Protein AF-A0A9W6V529-F1 (afdb_monomer)

Mean predicted aligned error: 4.85 Å

Sequence (120 aa):
MTFTTPAKAADQAAEAIRALNHATLNPSSGEEEWRFPSHAYDVIGGLDRMAGGLDQALEQTWAFLAKLAADGHVGSDRGDADRDLADAKEALDLARAASEQLLVALSAAHRATSPLSYKG

Structure (mmCIF, N/CA/C/O backbone):
data_AF-A0A9W6V529-F1
#
_entry.id   AF-A0A9W6V529-F1
#
loop_
_atom_site.group_PDB
_atom_site.id
_atom_site.type_symbol
_atom_site.label_atom_id
_atom_site.label_alt_id
_atom_site.label_comp_id
_atom_site.label_asym_id
_atom_site.label_entity_id
_atom_site.label_seq_id
_atom_site.pdbx_PDB_ins_code
_atom_site.Cartn_x
_atom_site.Cartn_y
_atom_site.Cartn_z
_atom_site.occupancy
_atom_site.B_iso_or_equiv
_atom_site.auth_seq_id
_atom_site.auth_comp_id
_atom_site.auth_asym_id
_atom_site.auth_atom_id
_atom_site.pdbx_PDB_model_num
ATOM 1 N N . MET A 1 1 ? 15.824 -9.815 20.497 1.00 45.09 1 MET A N 1
ATOM 2 C CA . MET A 1 1 ? 14.902 -9.500 19.386 1.00 45.09 1 MET A CA 1
ATOM 3 C C . MET A 1 1 ? 14.166 -8.227 19.746 1.00 45.09 1 MET A C 1
ATOM 5 O O . MET A 1 1 ? 13.476 -8.206 20.755 1.00 45.09 1 MET A O 1
ATOM 9 N N . THR A 1 2 ? 14.377 -7.149 19.003 1.00 61.28 2 THR A N 1
ATOM 10 C CA . THR A 1 2 ? 13.570 -5.932 19.130 1.00 61.28 2 THR A CA 1
ATOM 11 C C . THR A 1 2 ? 12.204 -6.203 18.510 1.00 61.28 2 THR A C 1
ATOM 13 O O . THR A 1 2 ? 12.124 -6.540 17.333 1.00 61.28 2 THR A O 1
ATOM 16 N N . PHE A 1 3 ? 11.136 -6.095 19.300 1.00 67.06 3 PHE A N 1
ATOM 17 C CA . PHE A 1 3 ? 9.775 -6.167 18.776 1.00 67.06 3 PHE A CA 1
ATOM 18 C C . PHE A 1 3 ? 9.521 -4.947 17.882 1.00 67.06 3 PHE A C 1
ATOM 20 O O . PHE A 1 3 ? 9.684 -3.805 18.319 1.00 67.06 3 PHE A O 1
ATOM 27 N N . THR A 1 4 ? 9.153 -5.183 16.625 1.00 84.50 4 THR A N 1
ATOM 28 C CA . THR A 1 4 ? 8.686 -4.134 15.715 1.00 84.50 4 THR A CA 1
ATOM 29 C C . THR A 1 4 ? 7.173 -4.026 15.863 1.00 84.50 4 THR A C 1
ATOM 31 O O . THR A 1 4 ? 6.460 -5.001 15.642 1.00 84.50 4 THR A O 1
ATOM 34 N N . THR A 1 5 ? 6.680 -2.859 16.275 1.00 94.38 5 THR A N 1
ATOM 35 C CA . THR A 1 5 ? 5.239 -2.569 16.287 1.00 94.38 5 THR A CA 1
ATOM 36 C C . THR A 1 5 ? 4.740 -2.335 14.854 1.00 94.38 5 THR A C 1
ATOM 38 O O . THR A 1 5 ? 5.543 -1.940 14.006 1.00 94.38 5 THR A O 1
ATOM 41 N N . PRO A 1 6 ? 3.436 -2.506 14.561 1.00 94.44 6 PRO A N 1
ATOM 42 C CA . PRO A 1 6 ? 2.890 -2.206 13.233 1.00 94.44 6 PRO A CA 1
ATOM 43 C C . PRO A 1 6 ? 3.210 -0.784 12.749 1.00 94.44 6 PRO A C 1
ATOM 45 O O . PRO A 1 6 ? 3.633 -0.606 11.613 1.00 94.44 6 PRO A O 1
ATOM 48 N N . ALA A 1 7 ? 3.119 0.213 13.638 1.00 95.06 7 ALA A N 1
ATOM 49 C CA . ALA A 1 7 ? 3.485 1.596 13.324 1.00 95.06 7 ALA A CA 1
ATOM 50 C C . ALA A 1 7 ? 4.964 1.730 12.921 1.00 95.06 7 ALA A C 1
ATOM 52 O O . ALA A 1 7 ? 5.273 2.299 11.881 1.00 95.06 7 ALA A O 1
ATOM 53 N N . LYS A 1 8 ? 5.882 1.113 13.679 1.00 95.94 8 LYS A N 1
ATOM 54 C CA . LYS A 1 8 ? 7.312 1.135 13.346 1.00 95.94 8 LYS A CA 1
ATOM 55 C C . LYS A 1 8 ? 7.610 0.427 12.020 1.00 95.94 8 LYS A C 1
ATOM 57 O O . LYS A 1 8 ? 8.507 0.852 11.301 1.00 95.94 8 LYS A O 1
ATOM 62 N N . ALA A 1 9 ? 6.886 -0.646 11.697 1.00 95.50 9 ALA A N 1
ATOM 63 C CA . ALA A 1 9 ? 7.014 -1.315 10.404 1.00 95.50 9 ALA A CA 1
ATOM 64 C C . ALA A 1 9 ? 6.543 -0.413 9.249 1.00 95.50 9 ALA A C 1
ATOM 66 O O . ALA A 1 9 ? 7.209 -0.358 8.217 1.00 95.50 9 ALA A O 1
ATOM 67 N N . ALA A 1 10 ? 5.443 0.326 9.433 1.00 95.56 10 ALA A N 1
ATOM 68 C CA . ALA A 1 10 ? 4.961 1.297 8.452 1.00 95.56 10 ALA A CA 1
ATOM 69 C C . ALA A 1 10 ? 5.971 2.438 8.229 1.00 95.56 10 ALA A C 1
ATOM 71 O O . ALA A 1 10 ? 6.279 2.761 7.083 1.00 95.56 10 ALA A O 1
ATOM 72 N N . ASP A 1 11 ? 6.566 2.971 9.301 1.00 96.25 11 ASP A N 1
ATOM 73 C CA . ASP A 1 11 ? 7.626 3.986 9.206 1.00 96.25 11 ASP A CA 1
ATOM 74 C C . ASP A 1 11 ? 8.846 3.457 8.438 1.00 96.25 11 ASP A C 1
ATOM 76 O O . ASP A 1 11 ? 9.393 4.128 7.563 1.00 96.25 11 ASP A O 1
ATOM 80 N N . GLN A 1 12 ? 9.260 2.218 8.717 1.00 96.12 12 GLN A N 1
ATOM 81 C CA . GLN A 1 12 ? 10.363 1.572 8.002 1.00 96.12 12 GLN A CA 1
ATOM 82 C C . GLN A 1 12 ? 10.056 1.372 6.513 1.00 96.12 12 GLN A C 1
ATOM 84 O O . GLN A 1 12 ? 10.951 1.542 5.685 1.00 96.12 12 GLN A O 1
ATOM 89 N N . ALA A 1 13 ? 8.811 1.044 6.160 1.00 95.06 13 ALA A N 1
ATOM 90 C CA . ALA A 1 13 ? 8.387 0.955 4.766 1.00 95.06 13 ALA A CA 1
ATOM 91 C C . ALA A 1 13 ? 8.449 2.326 4.070 1.00 95.06 13 ALA A C 1
ATOM 93 O O . ALA A 1 13 ? 8.957 2.422 2.953 1.00 95.06 13 ALA A O 1
ATOM 94 N N . ALA A 1 14 ? 8.011 3.398 4.738 1.00 96.50 14 ALA A N 1
ATOM 95 C CA . ALA A 1 14 ? 8.103 4.757 4.206 1.00 96.50 14 ALA A CA 1
ATOM 96 C C . ALA A 1 14 ? 9.563 5.189 3.970 1.00 96.50 14 ALA A C 1
ATOM 98 O O . ALA A 1 14 ? 9.888 5.725 2.907 1.00 96.50 14 ALA A O 1
ATOM 99 N N . GLU A 1 15 ? 10.464 4.894 4.910 1.00 97.56 15 GLU A N 1
ATOM 100 C CA . GLU A 1 15 ? 11.897 5.168 4.749 1.00 97.56 15 GLU A CA 1
ATOM 101 C C . GLU A 1 15 ? 12.539 4.323 3.640 1.00 97.56 15 GLU A C 1
ATOM 103 O O . GLU A 1 15 ? 13.383 4.822 2.896 1.00 97.56 15 GLU A O 1
ATOM 108 N N . ALA A 1 16 ? 12.105 3.074 3.451 1.00 95.62 16 ALA A N 1
ATOM 109 C CA . ALA A 1 16 ? 12.565 2.249 2.336 1.00 95.62 16 ALA A CA 1
ATOM 110 C C . ALA A 1 16 ? 12.161 2.846 0.975 1.00 95.62 16 ALA A C 1
ATOM 112 O O . ALA A 1 16 ? 12.985 2.902 0.061 1.00 95.62 16 ALA A O 1
ATOM 113 N N . ILE A 1 17 ? 10.933 3.365 0.846 1.00 96.00 17 ILE A N 1
ATOM 114 C CA . ILE A 1 17 ? 10.491 4.086 -0.359 1.00 96.00 17 ILE A CA 1
ATOM 115 C C . ILE A 1 17 ? 11.309 5.364 -0.565 1.00 96.00 17 ILE A C 1
ATOM 117 O O . ILE A 1 17 ? 11.728 5.654 -1.685 1.00 96.00 17 ILE A O 1
ATOM 121 N N . ARG A 1 18 ? 11.598 6.118 0.501 1.00 95.12 18 ARG A N 1
ATOM 122 C CA . ARG A 1 18 ? 12.460 7.306 0.422 1.00 95.12 18 ARG A CA 1
ATOM 123 C C . ARG A 1 18 ? 13.865 6.955 -0.073 1.00 95.12 18 ARG A C 1
ATOM 125 O O . ARG A 1 18 ? 14.392 7.650 -0.942 1.00 95.12 18 ARG A O 1
ATOM 132 N N . ALA A 1 19 ? 14.457 5.888 0.457 1.00 92.69 19 ALA A N 1
ATOM 133 C CA . ALA A 1 19 ? 15.768 5.404 0.039 1.00 92.69 19 ALA A CA 1
ATOM 134 C C . ALA A 1 19 ? 15.763 4.965 -1.4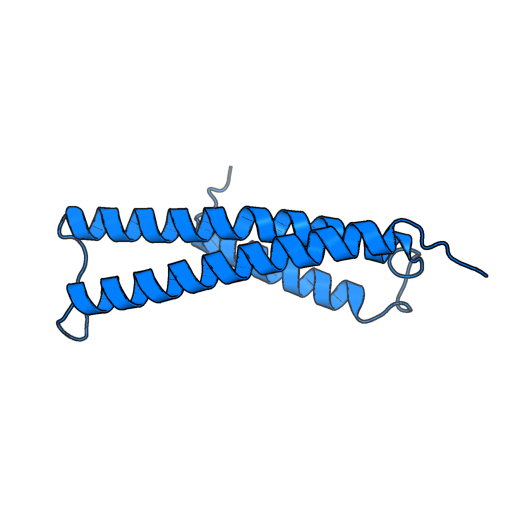34 1.00 92.69 19 ALA A C 1
ATOM 136 O O . ALA A 1 19 ? 16.655 5.356 -2.186 1.00 92.69 19 ALA A O 1
ATOM 137 N N . LEU A 1 20 ? 14.724 4.244 -1.871 1.00 92.94 20 LEU A N 1
ATOM 138 C CA . LEU A 1 20 ? 14.534 3.862 -3.273 1.00 92.94 20 LEU A CA 1
ATOM 139 C C . LEU A 1 20 ? 14.422 5.090 -4.192 1.00 92.94 20 LEU A C 1
ATOM 141 O O . LEU A 1 20 ? 15.089 5.158 -5.224 1.00 92.94 20 LEU A O 1
ATOM 145 N N . ASN A 1 21 ? 13.631 6.092 -3.807 1.00 92.50 21 ASN A N 1
ATOM 146 C CA . ASN A 1 21 ? 13.498 7.339 -4.565 1.00 92.50 21 ASN A CA 1
ATOM 147 C C . ASN A 1 21 ? 14.841 8.073 -4.692 1.00 92.50 21 ASN A C 1
ATOM 149 O O . ASN A 1 21 ? 15.152 8.616 -5.746 1.00 92.50 21 ASN A O 1
ATOM 153 N N . HIS A 1 22 ? 15.659 8.074 -3.637 1.00 90.38 22 HIS A N 1
ATOM 154 C CA . HIS A 1 22 ? 16.993 8.667 -3.687 1.00 90.38 22 HIS A CA 1
ATOM 155 C C . HIS A 1 22 ? 17.942 7.881 -4.607 1.00 90.38 22 HIS A C 1
ATOM 157 O O . HIS A 1 22 ? 18.649 8.484 -5.411 1.00 90.38 22 HIS A O 1
ATOM 163 N N . ALA A 1 23 ? 17.935 6.546 -4.524 1.00 88.88 23 ALA A N 1
ATOM 164 C CA . ALA A 1 23 ? 18.775 5.680 -5.355 1.00 88.88 23 ALA A CA 1
ATOM 165 C C . ALA A 1 23 ? 18.446 5.799 -6.854 1.00 88.88 23 ALA A C 1
ATOM 167 O O . ALA A 1 23 ? 19.340 5.770 -7.693 1.00 88.88 23 ALA A O 1
ATOM 168 N N . THR A 1 24 ? 17.171 6.001 -7.194 1.00 89.00 24 THR A N 1
ATOM 169 C CA . THR A 1 24 ? 16.714 6.129 -8.588 1.00 89.00 24 THR A CA 1
ATOM 170 C C . THR A 1 24 ? 16.873 7.540 -9.175 1.00 89.00 24 THR A C 1
ATOM 172 O O . THR A 1 24 ? 16.742 7.708 -10.390 1.00 89.00 24 THR A O 1
ATOM 175 N N . LEU A 1 25 ? 17.186 8.554 -8.353 1.00 86.19 25 LEU A N 1
ATOM 176 C CA . LEU A 1 25 ? 17.289 9.960 -8.770 1.00 86.19 25 LEU A CA 1
ATOM 177 C C . LEU A 1 25 ? 18.582 10.288 -9.534 1.00 86.19 25 LEU A C 1
ATOM 179 O O . LEU A 1 25 ? 18.566 11.161 -10.401 1.00 86.19 25 LEU A O 1
ATOM 183 N N . ASN A 1 26 ? 19.704 9.635 -9.216 1.00 71.31 26 ASN A N 1
ATOM 184 C CA . ASN A 1 26 ? 21.004 9.973 -9.799 1.00 71.31 26 ASN A CA 1
ATOM 185 C C . ASN A 1 26 ? 21.708 8.741 -10.395 1.00 71.31 26 ASN A C 1
ATOM 187 O O . ASN A 1 26 ? 22.472 8.076 -9.697 1.00 71.31 26 ASN A O 1
ATOM 191 N N . PRO A 1 27 ? 21.529 8.473 -11.702 1.00 63.56 27 PRO A N 1
ATOM 192 C CA . PRO A 1 27 ? 22.203 7.375 -12.403 1.00 63.56 27 PRO A CA 1
ATOM 193 C C . PRO A 1 27 ? 23.741 7.480 -12.433 1.00 63.56 27 PRO A C 1
ATOM 195 O O . PRO A 1 27 ? 24.406 6.550 -12.881 1.00 63.56 27 PRO A O 1
ATOM 198 N N . SER A 1 28 ? 24.310 8.621 -12.019 1.00 57.53 28 SER A N 1
ATOM 199 C CA . SER A 1 28 ? 25.697 9.009 -12.309 1.00 57.53 28 SER A CA 1
ATOM 200 C C . SER A 1 28 ? 26.604 9.124 -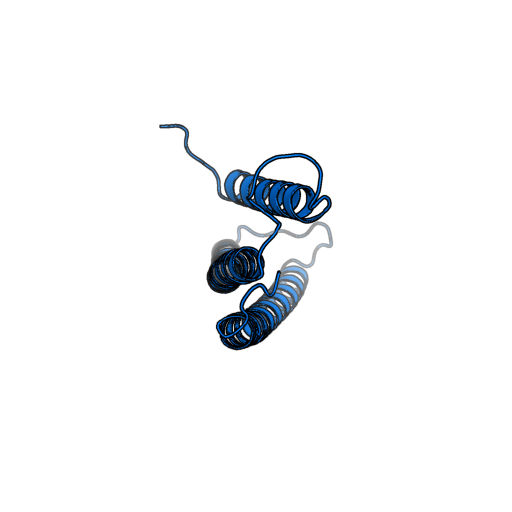11.075 1.00 57.53 28 SER A C 1
ATOM 202 O O . SER A 1 28 ? 27.788 9.411 -11.239 1.00 57.53 28 SER A O 1
ATOM 204 N N . SER A 1 29 ? 26.095 8.950 -9.845 1.00 55.34 29 SER A N 1
ATOM 205 C CA . SER A 1 29 ? 26.862 9.229 -8.611 1.00 55.34 29 SER A CA 1
ATOM 206 C C . SER A 1 29 ? 27.669 8.066 -8.024 1.00 55.34 29 SER A C 1
ATOM 208 O O . SER A 1 29 ? 28.322 8.264 -7.003 1.00 55.34 29 SER A O 1
ATOM 210 N N . GLY A 1 30 ? 27.704 6.900 -8.665 1.00 49.44 30 GLY A N 1
ATOM 211 C CA . GLY A 1 30 ? 28.627 5.832 -8.281 1.00 49.44 30 GLY A CA 1
ATOM 212 C C . GLY A 1 30 ? 28.032 4.442 -8.430 1.00 49.44 30 GLY A C 1
ATOM 213 O O . GLY A 1 30 ? 26.913 4.200 -8.000 1.00 49.44 30 GLY A O 1
ATOM 214 N 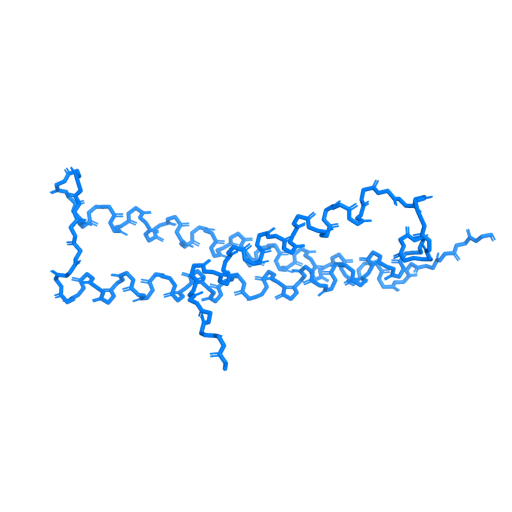N . GLU A 1 31 ? 28.854 3.570 -9.010 1.00 52.06 31 GLU A N 1
ATOM 215 C CA . GLU A 1 31 ? 28.680 2.124 -9.150 1.00 52.06 31 GLU A CA 1
ATOM 216 C C . GLU A 1 31 ? 27.498 1.687 -10.023 1.00 52.06 31 GLU A C 1
ATOM 218 O O . GLU A 1 31 ? 26.577 2.427 -10.344 1.00 52.06 31 GLU A O 1
ATOM 223 N N . GLU A 1 32 ? 27.617 0.487 -10.564 1.00 58.53 32 GLU A N 1
ATOM 224 C CA . GLU A 1 32 ? 26.920 0.013 -11.756 1.00 58.53 32 GLU A CA 1
ATOM 225 C C . GLU A 1 32 ? 25.392 -0.117 -11.595 1.00 58.53 32 GLU A C 1
ATOM 227 O O . GLU A 1 32 ? 24.726 -0.482 -12.553 1.00 58.53 32 GLU A O 1
ATOM 232 N N . GLU A 1 33 ? 24.816 0.232 -10.442 1.00 67.19 33 GLU A N 1
ATOM 233 C CA . GLU A 1 33 ? 23.503 -0.208 -9.946 1.00 67.19 33 GLU A CA 1
ATOM 234 C C . GLU A 1 33 ? 22.273 0.465 -10.585 1.00 67.19 33 GLU A C 1
ATOM 236 O O . GLU A 1 33 ? 21.169 -0.064 -10.490 1.00 67.19 33 GLU A O 1
ATOM 241 N N . TRP A 1 34 ? 22.412 1.590 -11.300 1.00 85.00 34 TRP A N 1
ATOM 242 C CA . TRP A 1 34 ? 21.274 2.277 -11.949 1.00 85.00 34 TRP A CA 1
ATOM 243 C C . TRP A 1 34 ? 21.549 2.697 -13.403 1.00 85.00 34 TRP A C 1
ATOM 245 O O . TRP A 1 34 ? 21.168 3.773 -13.858 1.00 85.00 34 TRP A O 1
ATOM 255 N N . ARG A 1 35 ? 22.242 1.830 -14.156 1.00 84.62 35 ARG A N 1
ATOM 256 C CA . ARG A 1 35 ? 22.664 2.089 -15.546 1.00 84.62 35 ARG A CA 1
ATOM 257 C C . ARG A 1 35 ? 21.912 1.308 -16.630 1.00 84.62 35 ARG A C 1
ATOM 259 O O . ARG A 1 35 ? 21.808 1.783 -17.762 1.00 84.62 35 ARG A O 1
ATOM 266 N N . PHE A 1 36 ? 21.439 0.101 -16.324 1.00 88.88 36 PHE A N 1
ATOM 267 C CA . PHE A 1 36 ? 20.911 -0.838 -17.317 1.00 88.88 36 PHE A CA 1
ATOM 268 C C . PHE A 1 36 ? 19.388 -1.007 -17.195 1.00 88.88 36 PHE A C 1
ATOM 270 O O . PHE A 1 36 ? 18.855 -0.906 -16.089 1.00 88.88 36 PHE A O 1
ATOM 277 N N . PRO A 1 37 ? 18.670 -1.327 -18.295 1.00 91.31 37 PRO A N 1
ATOM 278 C CA . PRO A 1 37 ? 17.232 -1.611 -18.244 1.00 91.31 37 PRO A CA 1
ATOM 279 C C . PRO A 1 37 ? 16.847 -2.724 -17.257 1.00 91.31 37 PRO A C 1
ATOM 281 O O . PRO A 1 37 ? 15.761 -2.677 -16.683 1.00 91.31 37 PRO A O 1
ATOM 284 N N . SER A 1 38 ? 17.745 -3.686 -17.009 1.00 91.56 38 SER A N 1
ATOM 285 C CA . SER A 1 38 ? 17.555 -4.741 -16.007 1.00 91.56 38 SER A CA 1
ATOM 286 C C . SER A 1 38 ? 17.368 -4.197 -14.588 1.00 91.56 38 SER A C 1
ATOM 288 O O . SER A 1 38 ? 16.588 -4.759 -13.833 1.00 91.56 38 SER A O 1
ATOM 290 N N . HIS A 1 39 ? 17.983 -3.068 -14.226 1.00 92.19 39 HIS A N 1
ATOM 291 C CA . HIS A 1 39 ? 17.789 -2.490 -12.890 1.00 92.19 39 HIS A CA 1
ATOM 292 C C . HIS A 1 39 ? 16.387 -1.904 -12.730 1.00 92.19 39 HIS A C 1
ATOM 294 O O . HIS A 1 39 ? 15.763 -2.049 -11.682 1.00 92.19 39 HIS A O 1
ATOM 300 N N . ALA A 1 40 ? 15.853 -1.285 -13.789 1.00 93.75 40 ALA A N 1
ATOM 301 C CA . ALA A 1 40 ? 14.468 -0.829 -13.791 1.00 93.75 40 ALA A CA 1
ATOM 302 C C . ALA A 1 40 ? 13.496 -2.014 -13.678 1.00 93.75 40 ALA A C 1
ATOM 304 O O . ALA A 1 40 ? 12.515 -1.921 -12.945 1.00 93.75 40 ALA A O 1
ATOM 305 N N . TYR A 1 41 ? 13.786 -3.134 -14.351 1.00 95.62 41 TYR A N 1
ATOM 306 C CA . TYR A 1 41 ? 13.042 -4.384 -14.175 1.00 95.62 41 TYR A CA 1
ATOM 307 C C . TYR A 1 41 ? 13.048 -4.834 -12.704 1.00 95.62 41 TYR A C 1
ATOM 309 O O . TYR A 1 41 ? 11.975 -5.011 -12.127 1.00 95.62 41 TYR A O 1
ATOM 317 N N . ASP A 1 42 ? 14.214 -4.892 -12.058 1.00 95.06 42 ASP A N 1
ATOM 318 C CA . ASP A 1 42 ? 14.330 -5.309 -10.654 1.00 95.06 42 ASP A CA 1
ATOM 319 C C . ASP A 1 42 ? 13.582 -4.374 -9.686 1.00 95.06 42 ASP A C 1
ATOM 321 O O . ASP A 1 42 ? 12.876 -4.840 -8.785 1.00 95.06 42 ASP A O 1
ATOM 325 N N . VAL A 1 43 ? 13.669 -3.053 -9.890 1.00 95.56 43 VAL A N 1
ATOM 326 C CA . VAL A 1 43 ? 12.932 -2.064 -9.082 1.00 95.56 43 VAL A CA 1
ATOM 327 C C . VAL A 1 43 ? 11.425 -2.216 -9.252 1.00 95.56 43 VAL A C 1
ATOM 329 O O . VAL A 1 43 ? 10.702 -2.231 -8.253 1.00 95.56 43 VAL A O 1
ATOM 332 N N . ILE A 1 44 ? 10.935 -2.388 -10.482 1.00 97.38 44 ILE A N 1
ATOM 333 C CA . ILE A 1 44 ? 9.506 -2.612 -10.734 1.00 97.38 44 ILE A CA 1
ATOM 334 C C . ILE A 1 44 ? 9.046 -3.914 -10.064 1.00 97.38 44 ILE A C 1
ATOM 336 O O . ILE A 1 44 ? 7.996 -3.919 -9.427 1.00 97.38 44 ILE A O 1
ATOM 340 N N . GLY A 1 45 ? 9.835 -4.992 -10.123 1.00 97.19 45 GLY A N 1
ATOM 341 C CA . GLY A 1 45 ? 9.527 -6.249 -9.428 1.00 97.19 45 GLY A CA 1
ATOM 342 C C . GLY A 1 45 ? 9.552 -6.131 -7.896 1.00 97.19 45 GLY A C 1
ATOM 343 O O . GLY A 1 45 ? 8.860 -6.864 -7.186 1.00 97.19 45 GLY A O 1
ATOM 344 N N . GLY A 1 46 ? 10.335 -5.201 -7.345 1.00 96.62 46 GLY A N 1
ATOM 345 C CA . GLY A 1 46 ? 10.270 -4.816 -5.932 1.00 96.62 46 GLY A CA 1
ATOM 346 C C . GLY A 1 46 ? 8.972 -4.087 -5.582 1.00 96.62 46 GLY A C 1
ATOM 347 O O . GLY A 1 46 ? 8.304 -4.453 -4.614 1.00 96.62 46 GLY A O 1
ATOM 348 N N . LEU A 1 47 ? 8.597 -3.090 -6.385 1.00 97.06 47 LEU A N 1
ATOM 349 C CA . LEU A 1 47 ? 7.359 -2.324 -6.220 1.00 97.06 47 LEU A CA 1
ATOM 350 C C . LEU A 1 47 ? 6.113 -3.205 -6.364 1.00 97.06 47 LEU A C 1
ATOM 352 O O . LEU A 1 47 ? 5.180 -3.048 -5.583 1.00 97.06 47 LEU A O 1
ATOM 356 N N . ASP A 1 48 ? 6.105 -4.152 -7.304 1.00 96.44 48 ASP A N 1
ATOM 357 C CA . ASP A 1 48 ? 5.014 -5.115 -7.513 1.00 96.44 48 ASP A CA 1
ATOM 358 C C . ASP A 1 48 ? 4.734 -5.925 -6.237 1.00 96.44 48 ASP A C 1
ATOM 360 O O . ASP A 1 48 ? 3.613 -5.947 -5.728 1.00 96.44 48 ASP A O 1
ATOM 364 N N . ARG A 1 49 ? 5.789 -6.477 -5.623 1.00 95.31 49 ARG A N 1
ATOM 365 C CA . ARG A 1 49 ? 5.685 -7.191 -4.340 1.00 95.31 49 ARG A CA 1
ATOM 366 C C . ARG A 1 49 ? 5.184 -6.297 -3.206 1.00 95.31 49 ARG A C 1
ATOM 368 O O . ARG A 1 49 ? 4.397 -6.754 -2.380 1.00 95.31 49 ARG A O 1
ATOM 375 N N . MET A 1 50 ? 5.630 -5.041 -3.153 1.00 95.06 50 MET A N 1
ATOM 376 C CA . MET A 1 50 ? 5.158 -4.080 -2.151 1.00 95.06 50 MET A CA 1
ATOM 377 C C . MET A 1 50 ? 3.672 -3.755 -2.331 1.00 95.06 50 MET A C 1
ATOM 379 O O . MET A 1 50 ? 2.938 -3.752 -1.347 1.00 95.06 50 MET A O 1
ATOM 383 N N . ALA A 1 51 ? 3.216 -3.541 -3.568 1.00 95.00 51 ALA A N 1
ATOM 384 C CA . ALA A 1 51 ? 1.809 -3.288 -3.867 1.00 95.00 51 ALA A CA 1
ATOM 385 C C . ALA A 1 51 ? 0.922 -4.472 -3.451 1.00 95.00 51 ALA A C 1
ATOM 387 O O . ALA A 1 51 ? -0.105 -4.262 -2.813 1.00 95.00 51 ALA A O 1
ATOM 388 N N . GLY A 1 52 ? 1.358 -5.710 -3.713 1.00 91.81 52 GLY A N 1
ATOM 389 C CA . GLY A 1 52 ? 0.641 -6.909 -3.266 1.00 91.81 52 GLY A CA 1
ATOM 390 C C . GLY A 1 52 ? 0.548 -7.043 -1.740 1.00 91.81 52 GLY A C 1
ATOM 391 O O . GLY A 1 52 ? -0.475 -7.478 -1.222 1.00 91.81 52 GLY A O 1
ATOM 392 N N . GLY A 1 53 ? 1.584 -6.634 -1.002 1.00 94.88 53 GLY A N 1
ATOM 393 C CA . GLY A 1 53 ? 1.552 -6.620 0.466 1.00 94.88 53 GLY A CA 1
ATOM 394 C C . GLY A 1 53 ? 0.727 -5.476 1.069 1.00 94.88 53 GLY A C 1
ATOM 395 O O . GLY A 1 53 ? 0.251 -5.595 2.200 1.00 94.88 53 GLY A O 1
ATOM 396 N N . LEU A 1 54 ? 0.549 -4.372 0.335 1.00 95.56 54 LEU A N 1
ATOM 397 C CA . LEU A 1 54 ? -0.174 -3.193 0.812 1.00 95.56 54 LEU A CA 1
ATOM 398 C C . LEU A 1 54 ? -1.671 -3.469 1.000 1.00 95.56 54 LEU A C 1
ATOM 400 O O . LEU A 1 54 ? -2.213 -3.074 2.031 1.00 95.56 54 LEU A O 1
ATOM 404 N N . ASP A 1 55 ? -2.317 -4.184 0.070 1.00 93.50 55 ASP A N 1
ATOM 405 C CA . ASP A 1 55 ? -3.735 -4.566 0.201 1.00 93.50 55 ASP A CA 1
ATOM 406 C C . ASP A 1 55 ? -3.994 -5.309 1.522 1.00 93.50 55 ASP A C 1
ATOM 408 O O . ASP A 1 55 ? -4.856 -4.927 2.318 1.00 93.50 55 ASP A O 1
ATOM 412 N N . GLN A 1 56 ? -3.158 -6.310 1.812 1.00 94.62 56 GLN A N 1
ATOM 413 C CA . GLN A 1 56 ? -3.259 -7.101 3.034 1.00 94.62 56 GLN A CA 1
ATOM 414 C C . GLN A 1 56 ? -3.094 -6.241 4.297 1.00 94.62 56 GLN A C 1
ATOM 416 O O . GLN A 1 56 ? -3.822 -6.428 5.274 1.00 94.62 56 GLN A O 1
ATOM 421 N N . ALA A 1 57 ? -2.152 -5.293 4.305 1.00 96.88 57 ALA A N 1
ATOM 422 C CA . ALA A 1 57 ? -1.939 -4.408 5.450 1.00 96.88 57 ALA A CA 1
ATOM 423 C C . ALA A 1 57 ? -3.144 -3.478 5.699 1.00 96.88 57 ALA A C 1
ATOM 425 O O . ALA A 1 57 ? -3.526 -3.245 6.851 1.00 96.88 57 ALA A O 1
ATOM 426 N N . LEU A 1 58 ? -3.772 -2.976 4.632 1.00 97.44 58 LEU A N 1
ATOM 427 C CA . LEU A 1 58 ? -4.983 -2.152 4.710 1.00 97.44 58 LEU A CA 1
ATOM 428 C C . LEU A 1 58 ? -6.175 -2.956 5.248 1.00 97.44 58 LEU A C 1
ATOM 430 O O . LEU A 1 58 ? -6.876 -2.490 6.149 1.00 97.44 58 LEU A O 1
ATOM 434 N N . GLU A 1 59 ? -6.366 -4.188 4.771 1.00 96.12 59 GLU A N 1
ATOM 435 C CA . GLU A 1 59 ? -7.404 -5.093 5.275 1.00 96.12 59 GLU A CA 1
ATOM 436 C C . GLU A 1 59 ? -7.225 -5.407 6.764 1.00 96.12 59 GLU A C 1
ATOM 438 O O . GLU A 1 59 ? -8.175 -5.318 7.546 1.00 96.12 59 GLU A O 1
ATOM 443 N N . GLN A 1 60 ? -5.998 -5.723 7.183 1.00 97.25 60 GLN A N 1
ATOM 444 C CA . GLN A 1 60 ? -5.683 -5.990 8.588 1.00 97.25 60 GLN A CA 1
ATOM 445 C C . GLN A 1 60 ? -5.914 -4.763 9.477 1.00 97.25 60 GLN A C 1
ATOM 447 O O . GLN A 1 60 ? -6.390 -4.903 10.607 1.00 97.25 60 GLN A O 1
ATOM 452 N N . THR A 1 61 ? -5.629 -3.563 8.964 1.00 97.81 61 THR A N 1
ATOM 453 C CA . THR A 1 61 ? -5.897 -2.299 9.666 1.00 97.81 61 THR A CA 1
ATOM 454 C C . THR A 1 61 ? -7.395 -2.114 9.907 1.00 97.81 61 THR A C 1
ATOM 456 O O . THR A 1 61 ? -7.803 -1.835 11.036 1.00 97.81 61 THR A O 1
ATOM 459 N N . TRP A 1 62 ? -8.231 -2.343 8.888 1.00 98.12 62 TRP A N 1
ATOM 460 C CA . TRP A 1 62 ? -9.685 -2.295 9.056 1.00 98.12 62 TRP A CA 1
ATOM 461 C C . TRP A 1 62 ? -10.187 -3.368 10.030 1.00 98.12 62 TRP A C 1
ATOM 463 O O . TRP A 1 62 ? -10.970 -3.064 10.928 1.00 98.12 62 TRP A O 1
ATOM 473 N N . ALA A 1 63 ? -9.716 -4.611 9.902 1.00 98.06 63 ALA A N 1
ATOM 474 C CA . ALA A 1 63 ? -10.135 -5.709 10.773 1.00 98.06 63 ALA A CA 1
ATOM 475 C C . ALA A 1 63 ? -9.866 -5.411 12.259 1.00 98.06 63 ALA A C 1
ATOM 477 O O . ALA A 1 63 ? -10.679 -5.752 13.121 1.00 98.06 63 ALA A O 1
ATOM 478 N N . PHE A 1 64 ? -8.755 -4.737 12.565 1.00 98.06 64 PHE A N 1
ATOM 479 C CA . PHE A 1 64 ? -8.449 -4.281 13.918 1.00 98.06 64 PHE A CA 1
ATOM 480 C C . PHE A 1 64 ? -9.434 -3.213 14.419 1.00 98.06 64 PHE A C 1
ATOM 482 O O . PHE A 1 64 ? -9.958 -3.347 15.526 1.00 98.06 64 PHE A O 1
ATOM 489 N N . LEU A 1 65 ? -9.738 -2.194 13.608 1.00 98.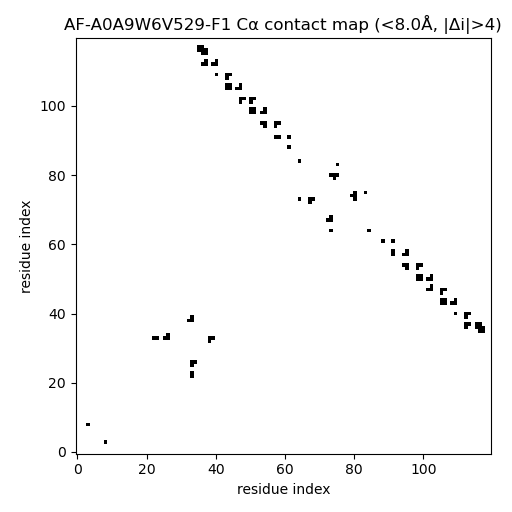19 65 LEU A N 1
ATOM 490 C CA . LEU A 1 65 ? -10.710 -1.152 13.965 1.00 98.19 65 LEU A CA 1
ATOM 491 C C . LEU A 1 65 ? -12.116 -1.727 14.165 1.00 98.19 65 LEU A C 1
ATOM 493 O O . LEU A 1 65 ? -12.766 -1.433 15.166 1.00 98.19 65 LEU A O 1
ATOM 497 N N . ALA A 1 66 ? -12.556 -2.602 13.260 1.00 97.94 66 ALA A N 1
ATOM 498 C CA . ALA A 1 66 ? -13.846 -3.277 13.351 1.00 97.94 66 ALA A CA 1
ATOM 499 C C . ALA A 1 66 ? -13.959 -4.126 14.626 1.00 97.94 66 ALA A C 1
ATOM 501 O O . ALA A 1 66 ? -15.005 -4.134 15.274 1.00 97.94 66 ALA A O 1
ATOM 502 N N . LYS A 1 67 ? -12.872 -4.801 15.024 1.00 98.31 67 LYS A N 1
ATOM 503 C CA . LYS A 1 67 ? -12.814 -5.545 16.286 1.00 98.31 67 LYS A CA 1
ATOM 504 C C . LYS A 1 67 ? -12.973 -4.620 17.494 1.00 98.31 67 LYS A C 1
ATOM 506 O O . LYS A 1 67 ? -13.797 -4.902 18.354 1.00 98.31 67 LYS A O 1
ATOM 511 N N . LEU A 1 68 ? -12.227 -3.514 17.549 1.00 98.25 68 LEU A N 1
ATOM 512 C CA . LEU A 1 68 ? -12.358 -2.543 18.640 1.00 98.25 68 LEU A CA 1
ATOM 513 C C . LEU A 1 68 ? -13.772 -1.959 18.719 1.00 98.25 68 LEU A C 1
ATOM 515 O O . LEU A 1 68 ? -14.292 -1.776 19.816 1.00 98.25 68 LEU A O 1
ATOM 519 N N . ALA A 1 69 ? -14.396 -1.679 17.574 1.00 97.50 69 ALA A N 1
ATOM 520 C CA . ALA A 1 69 ? -15.759 -1.166 17.516 1.00 97.50 69 ALA A CA 1
ATOM 521 C C . ALA A 1 69 ? -16.766 -2.182 18.073 1.00 97.50 69 ALA A C 1
ATOM 523 O O . ALA A 1 69 ? -17.585 -1.832 18.920 1.00 97.50 69 ALA A O 1
ATOM 524 N N . ALA A 1 70 ? -16.654 -3.450 17.663 1.00 97.44 70 ALA A N 1
ATOM 525 C CA . ALA A 1 70 ? -17.498 -4.536 18.163 1.00 97.44 70 ALA A CA 1
ATOM 526 C C . ALA A 1 70 ? -17.355 -4.749 19.681 1.00 97.44 70 ALA A C 1
ATOM 528 O O . ALA A 1 70 ? -18.335 -5.070 20.351 1.00 97.44 70 ALA A O 1
ATOM 529 N N . ASP A 1 71 ? -16.156 -4.521 20.220 1.00 97.94 71 ASP A N 1
ATOM 530 C CA . ASP A 1 71 ? -15.856 -4.632 21.650 1.00 97.94 71 ASP A CA 1
ATOM 531 C C . ASP A 1 71 ? -16.219 -3.345 22.443 1.00 97.94 71 ASP A C 1
ATOM 533 O O . ASP A 1 71 ? -16.033 -3.285 23.659 1.00 97.94 71 ASP A O 1
ATOM 537 N N . GLY A 1 72 ? -16.758 -2.303 21.789 1.00 97.12 72 GLY A N 1
ATOM 538 C CA . GLY A 1 72 ? -17.154 -1.040 22.431 1.00 97.12 72 GLY A CA 1
ATOM 539 C C . GLY A 1 72 ? -15.975 -0.150 22.845 1.00 97.12 72 GLY A C 1
ATOM 540 O O . GLY A 1 72 ? -16.082 0.640 23.783 1.00 97.12 72 GLY A O 1
ATOM 541 N N . HIS A 1 73 ? -14.829 -0.294 22.178 1.00 97.88 73 HIS A N 1
ATOM 542 C CA . HIS A 1 73 ? -13.569 0.385 22.500 1.00 97.88 73 HIS A CA 1
ATOM 543 C C . HIS A 1 73 ? -13.224 1.549 21.560 1.00 97.88 73 HIS A C 1
ATOM 545 O O . HIS A 1 73 ? -12.104 2.060 21.607 1.00 97.88 73 HIS A O 1
ATOM 551 N N . VAL A 1 74 ? -14.160 1.983 20.714 1.00 97.06 74 VAL A N 1
ATOM 552 C CA . VAL A 1 74 ? -13.966 3.117 19.800 1.00 97.06 74 VAL A CA 1
ATOM 553 C C . VAL A 1 74 ? -14.805 4.303 20.262 1.00 97.06 74 VAL A C 1
ATOM 555 O O . VAL A 1 74 ? -16.001 4.175 20.506 1.00 97.06 74 VAL A O 1
ATOM 558 N N . GLY A 1 75 ? -14.161 5.463 20.373 1.00 96.31 75 GLY A N 1
ATOM 559 C CA . GLY A 1 75 ? -14.806 6.755 20.587 1.00 96.31 75 GLY A CA 1
ATOM 560 C C . GLY A 1 75 ? -14.462 7.721 19.456 1.00 96.31 75 GLY A C 1
ATOM 561 O O . GLY A 1 75 ? -13.545 7.470 18.676 1.00 96.31 75 GLY A O 1
ATOM 562 N N . SER A 1 76 ? -15.194 8.830 19.380 1.00 96.62 76 SER A N 1
ATOM 563 C CA . SER A 1 76 ? -14.962 9.898 18.410 1.00 96.62 76 SER A CA 1
ATOM 564 C C . SER A 1 76 ? -14.926 11.248 19.113 1.00 96.62 76 SER A C 1
ATOM 566 O O . SER A 1 76 ? -15.835 11.578 19.876 1.00 96.62 76 SER A O 1
ATOM 568 N N . ASP A 1 77 ? -13.922 12.061 18.785 1.00 96.38 77 ASP A N 1
ATOM 569 C CA . ASP A 1 77 ? -13.838 13.457 19.229 1.00 96.38 77 ASP A CA 1
ATOM 570 C C . ASP A 1 77 ? -14.942 14.332 18.606 1.00 96.38 77 ASP A C 1
ATOM 572 O O . ASP A 1 77 ? -15.257 15.407 19.115 1.00 96.38 77 ASP A O 1
ATOM 576 N N . ARG A 1 78 ? -15.558 13.867 17.510 1.00 94.38 78 ARG A N 1
ATOM 577 C CA . ARG A 1 78 ? -16.719 14.496 16.862 1.00 94.38 78 ARG A CA 1
ATOM 578 C C . ARG A 1 78 ? -18.053 14.036 17.454 1.00 94.38 78 ARG A C 1
ATOM 580 O O . ARG A 1 78 ? -19.089 14.585 17.090 1.00 94.38 78 ARG A O 1
ATOM 587 N N . GLY A 1 79 ? -18.033 13.061 18.365 1.00 96.12 79 GLY A N 1
ATOM 588 C CA . GLY A 1 79 ? -19.216 12.529 19.043 1.00 96.12 79 GLY A CA 1
ATOM 589 C C . GLY A 1 79 ? -20.020 11.502 18.241 1.00 96.12 79 GLY A C 1
ATOM 590 O O . GLY A 1 79 ? -21.069 11.080 18.716 1.00 96.12 79 GLY A O 1
ATOM 591 N N . ASP A 1 80 ? -19.542 11.083 17.065 1.00 96.88 80 ASP A N 1
ATOM 592 C CA . ASP A 1 80 ? -20.221 10.120 16.187 1.00 96.88 80 ASP A CA 1
ATOM 593 C C . ASP A 1 80 ? -19.224 9.062 15.683 1.00 96.88 80 ASP A C 1
ATOM 595 O O . ASP A 1 80 ? -18.661 9.153 14.591 1.00 96.88 80 ASP A O 1
ATOM 599 N N . ALA A 1 81 ? -18.939 8.081 16.545 1.00 97.00 81 ALA A N 1
ATOM 600 C CA . ALA A 1 81 ? -17.963 7.028 16.266 1.00 97.00 81 ALA A CA 1
ATOM 601 C C . ALA A 1 81 ? -18.400 6.096 15.127 1.00 97.00 81 ALA A C 1
ATOM 603 O O . ALA A 1 81 ? -17.548 5.649 14.361 1.00 97.00 81 ALA A O 1
ATOM 604 N N . ASP A 1 82 ? -19.702 5.837 14.984 1.00 96.50 82 ASP A N 1
ATOM 605 C CA . ASP A 1 82 ? -20.230 4.968 13.929 1.00 96.50 82 ASP A CA 1
ATOM 606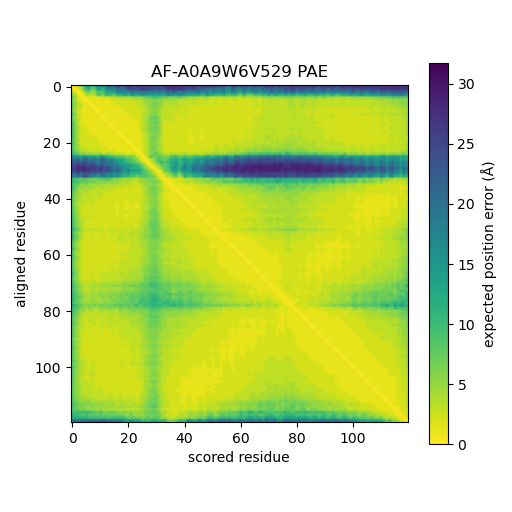 C C . ASP A 1 82 ? -20.023 5.594 12.549 1.00 96.50 82 ASP A C 1
ATOM 608 O O . ASP A 1 82 ? -19.550 4.927 11.625 1.00 96.50 82 ASP A O 1
ATOM 612 N N . ARG A 1 83 ? -20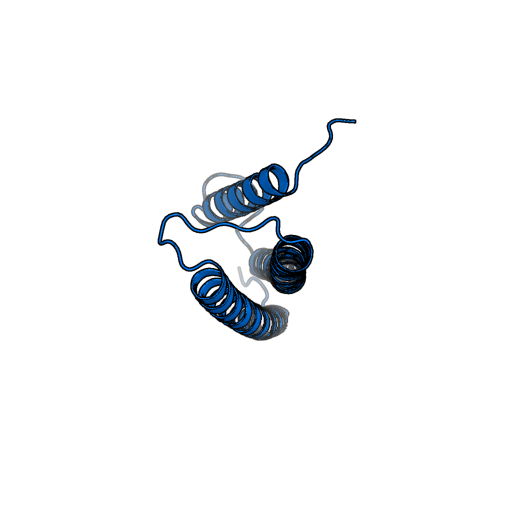.315 6.894 12.416 1.00 97.56 83 ARG A N 1
ATOM 613 C CA . ARG A 1 83 ? -20.045 7.633 11.182 1.00 97.56 83 ARG A CA 1
ATOM 614 C C . ARG A 1 83 ? -18.556 7.683 10.864 1.00 97.56 83 ARG A C 1
ATOM 616 O O . ARG A 1 83 ? -18.170 7.406 9.734 1.00 97.56 83 ARG A O 1
ATOM 623 N N . ASP A 1 84 ? -17.718 7.986 11.850 1.00 98.06 84 ASP A N 1
ATOM 624 C CA . ASP A 1 84 ? -16.271 8.084 11.641 1.00 98.06 84 ASP A CA 1
ATOM 625 C C . ASP A 1 84 ? -15.645 6.735 11.245 1.00 98.06 84 ASP A C 1
ATOM 627 O O . ASP A 1 84 ? -14.731 6.689 10.419 1.00 98.06 84 ASP A O 1
ATOM 631 N N . LEU A 1 85 ? -16.154 5.627 11.792 1.00 98.19 85 LEU A N 1
ATOM 632 C CA . LEU A 1 85 ? -15.766 4.275 11.388 1.00 98.19 85 LEU A CA 1
ATOM 633 C C . LEU A 1 85 ? -16.235 3.937 9.971 1.00 98.19 85 LEU A C 1
ATOM 635 O O . LEU A 1 85 ? -15.488 3.290 9.235 1.00 98.19 85 LEU A O 1
ATOM 639 N N . ALA A 1 86 ? -17.440 4.358 9.581 1.00 98.00 86 ALA A N 1
ATOM 640 C CA . ALA A 1 86 ? -17.939 4.172 8.221 1.00 98.00 86 ALA A CA 1
ATOM 641 C C . ALA A 1 86 ? -17.074 4.929 7.200 1.00 98.00 86 ALA A C 1
ATOM 643 O O . ALA A 1 86 ? -16.644 4.334 6.211 1.00 98.00 86 ALA A O 1
ATOM 644 N N . ASP A 1 87 ? -16.732 6.187 7.489 1.00 98.19 87 ASP A N 1
ATOM 645 C CA . ASP A 1 87 ? -15.844 7.001 6.652 1.00 98.19 87 ASP A CA 1
ATOM 646 C C . ASP A 1 87 ? -14.442 6.362 6.547 1.00 98.19 87 ASP A C 1
ATOM 648 O O . ASP A 1 87 ? -13.861 6.267 5.462 1.00 98.19 87 ASP A O 1
ATOM 652 N N . ALA A 1 88 ? -13.896 5.867 7.666 1.00 98.06 88 ALA A N 1
ATOM 653 C CA . ALA A 1 88 ? -12.610 5.168 7.679 1.00 98.06 88 ALA A CA 1
ATOM 654 C C . ALA A 1 88 ? -12.645 3.871 6.858 1.00 98.06 88 ALA A C 1
ATOM 656 O O . ALA A 1 88 ? -11.694 3.578 6.129 1.00 98.06 88 ALA A O 1
ATOM 657 N N . LYS A 1 89 ? -13.739 3.105 6.948 1.00 98.25 89 LYS A N 1
ATOM 658 C CA . LYS A 1 89 ? -13.940 1.901 6.141 1.00 98.25 89 LYS A CA 1
ATOM 659 C C . LYS A 1 89 ? -13.934 2.228 4.654 1.00 98.25 89 LYS A C 1
ATOM 661 O O . LYS A 1 89 ? -13.217 1.574 3.904 1.00 98.25 89 LYS A O 1
ATOM 666 N N . GLU A 1 90 ? -14.720 3.218 4.240 1.00 98.56 90 GLU A N 1
ATOM 667 C CA . GLU A 1 90 ? -14.820 3.619 2.837 1.00 98.56 90 GLU A CA 1
ATOM 668 C C . GLU A 1 90 ? -13.450 4.037 2.289 1.00 98.56 90 GLU A C 1
ATOM 670 O O . GLU A 1 90 ? -13.028 3.566 1.233 1.00 98.56 90 GLU A O 1
ATOM 675 N N . ALA A 1 91 ? -12.704 4.849 3.041 1.00 98.62 91 ALA A N 1
ATOM 676 C CA . ALA A 1 91 ? -11.364 5.270 2.650 1.00 98.62 91 ALA A CA 1
ATOM 677 C C . ALA A 1 91 ? -10.379 4.091 2.523 1.00 98.62 91 ALA A C 1
ATOM 679 O O . ALA A 1 91 ? -9.579 4.057 1.586 1.00 98.62 91 ALA A O 1
ATOM 680 N N . LEU A 1 92 ? -10.436 3.115 3.436 1.00 98.31 92 LEU A N 1
ATOM 681 C CA . LEU A 1 92 ? -9.597 1.915 3.368 1.00 98.31 92 LEU A CA 1
ATOM 682 C C . LEU A 1 92 ? -9.983 1.016 2.189 1.00 98.31 92 LEU A C 1
ATOM 684 O O . LEU A 1 92 ? -9.092 0.537 1.492 1.00 98.31 92 LEU A O 1
ATOM 688 N N . ASP A 1 93 ? -11.275 0.832 1.911 1.00 98.06 93 ASP A N 1
ATOM 689 C CA . ASP A 1 93 ? -11.743 0.064 0.751 1.00 98.06 93 ASP A CA 1
ATOM 690 C C . ASP A 1 93 ? -11.288 0.718 -0.571 1.00 98.06 93 ASP A C 1
ATOM 692 O O . ASP A 1 93 ? -10.827 0.030 -1.485 1.00 98.06 93 ASP A O 1
ATOM 696 N N . LEU A 1 94 ? -11.324 2.053 -0.661 1.00 98.38 94 LEU A N 1
ATOM 697 C CA . LEU A 1 94 ? -10.783 2.795 -1.806 1.00 98.38 94 LEU A CA 1
ATOM 698 C C . LEU A 1 94 ? -9.265 2.616 -1.948 1.00 98.38 94 LEU A C 1
ATOM 700 O O . LEU A 1 94 ? -8.768 2.401 -3.055 1.00 98.38 94 LEU A O 1
ATOM 704 N N . ALA A 1 95 ? -8.521 2.683 -0.841 1.00 98.12 95 ALA A N 1
ATOM 705 C CA . ALA A 1 95 ? -7.075 2.473 -0.845 1.00 98.12 95 ALA A CA 1
ATOM 706 C C . ALA A 1 95 ? -6.704 1.051 -1.300 1.00 98.12 95 ALA A C 1
ATOM 708 O O . ALA A 1 95 ? -5.760 0.881 -2.074 1.00 98.12 95 ALA A O 1
ATOM 709 N N . ARG A 1 96 ? -7.476 0.043 -0.879 1.00 97.44 96 ARG A N 1
ATOM 710 C CA . ARG A 1 96 ? -7.319 -1.350 -1.316 1.00 97.44 96 ARG A CA 1
ATOM 711 C C . ARG A 1 96 ? -7.517 -1.491 -2.818 1.00 97.44 96 ARG A C 1
ATOM 713 O O . ARG A 1 96 ? -6.604 -1.939 -3.509 1.00 97.44 96 ARG A O 1
ATOM 720 N N . ALA A 1 97 ? -8.632 -0.985 -3.345 1.00 96.75 97 ALA A N 1
ATOM 721 C CA . ALA A 1 97 ? -8.904 -1.004 -4.782 1.00 96.75 97 ALA A CA 1
ATOM 722 C C . ALA A 1 97 ? -7.806 -0.291 -5.596 1.00 96.75 97 ALA A C 1
ATOM 724 O O . ALA A 1 97 ? -7.408 -0.758 -6.664 1.00 96.75 97 ALA A O 1
ATOM 725 N N . ALA A 1 98 ? -7.272 0.823 -5.087 1.00 97.75 98 ALA A N 1
ATOM 726 C CA . ALA A 1 98 ? -6.144 1.509 -5.713 1.00 97.75 98 ALA A CA 1
ATOM 727 C C . ALA A 1 98 ? -4.854 0.667 -5.679 1.00 97.75 98 ALA A C 1
ATOM 729 O O . ALA A 1 98 ? -4.111 0.645 -6.661 1.00 97.75 98 ALA A O 1
ATOM 730 N N . SER A 1 99 ? -4.592 -0.049 -4.582 1.00 97.25 99 SER A N 1
ATOM 731 C CA . SER A 1 99 ? -3.424 -0.928 -4.451 1.00 97.25 99 SER A CA 1
ATOM 732 C C . SER A 1 99 ? -3.481 -2.132 -5.399 1.00 97.25 99 SER A C 1
ATOM 734 O O . SER A 1 99 ? -2.469 -2.478 -6.009 1.00 97.25 99 SER A O 1
ATOM 736 N N . GLU A 1 100 ? -4.668 -2.698 -5.629 1.00 96.62 100 GLU A N 1
ATOM 737 C CA . GLU A 1 100 ? -4.889 -3.760 -6.617 1.00 96.62 100 GLU A CA 1
ATOM 738 C C . GLU A 1 100 ? -4.638 -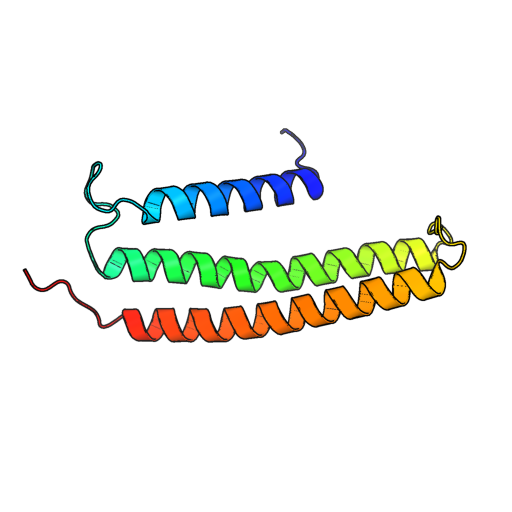3.259 -8.046 1.00 96.62 100 GLU A C 1
ATOM 740 O O . GLU A 1 100 ? -3.955 -3.913 -8.837 1.00 96.62 100 GLU A O 1
ATOM 745 N N . GLN A 1 101 ? -5.141 -2.066 -8.381 1.00 97.88 101 GLN A N 1
ATOM 746 C CA . GLN A 1 101 ? -4.883 -1.441 -9.682 1.00 97.88 101 GLN A CA 1
ATOM 747 C C . GLN A 1 101 ? -3.392 -1.154 -9.885 1.00 97.88 101 GLN A C 1
ATOM 749 O O . GLN A 1 101 ? -2.857 -1.392 -10.972 1.00 97.88 101 GLN A O 1
ATOM 754 N N . LEU A 1 102 ? -2.709 -0.684 -8.838 1.00 97.69 102 LEU A N 1
ATOM 755 C CA . LEU A 1 102 ? -1.267 -0.467 -8.848 1.00 97.69 102 LEU A CA 1
ATOM 756 C C . LEU A 1 102 ? -0.510 -1.779 -9.081 1.00 97.69 102 LEU A C 1
ATOM 758 O O . LEU A 1 102 ? 0.378 -1.812 -9.930 1.00 97.69 102 LEU A O 1
ATOM 762 N N . LEU A 1 103 ? -0.882 -2.859 -8.389 1.00 97.69 103 LEU A N 1
ATOM 763 C CA . LEU A 1 103 ? -0.300 -4.186 -8.588 1.00 97.69 103 LEU A CA 1
ATOM 764 C C . LEU A 1 103 ? -0.451 -4.643 -10.045 1.00 97.69 103 LEU A C 1
ATOM 766 O O . LEU A 1 103 ? 0.530 -5.027 -10.677 1.00 97.69 103 LEU A O 1
ATOM 770 N N . VAL A 1 104 ? -1.654 -4.534 -10.620 1.00 98.12 104 VAL A N 1
ATOM 771 C CA . VAL A 1 104 ? -1.905 -4.888 -12.029 1.00 98.12 104 VAL A CA 1
ATOM 772 C C . VAL A 1 104 ? -1.012 -4.080 -12.975 1.00 98.12 104 VAL A C 1
ATOM 774 O O . VAL A 1 104 ? -0.415 -4.645 -13.899 1.00 98.12 104 VAL A O 1
ATOM 777 N N . ALA A 1 105 ? -0.896 -2.771 -12.744 1.00 98.50 105 ALA A N 1
ATOM 778 C CA . ALA A 1 105 ? -0.071 -1.884 -13.555 1.00 98.50 105 ALA A CA 1
ATOM 779 C C . ALA A 1 105 ? 1.429 -2.207 -13.436 1.00 98.50 105 ALA A C 1
ATOM 781 O O . ALA A 1 105 ? 2.121 -2.275 -14.453 1.00 98.50 105 ALA A O 1
ATOM 782 N N . LEU A 1 106 ? 1.928 -2.464 -12.224 1.00 98.31 106 LEU A N 1
ATOM 783 C CA . LEU A 1 106 ? 3.325 -2.828 -11.970 1.00 98.31 106 LEU A CA 1
ATOM 784 C C . LEU A 1 106 ? 3.674 -4.182 -12.583 1.00 98.31 106 LEU A C 1
ATOM 786 O O . LEU A 1 106 ? 4.671 -4.291 -13.292 1.00 98.31 106 LEU A O 1
ATOM 790 N N . SER A 1 107 ? 2.807 -5.178 -12.426 1.00 97.75 107 SER A N 1
ATOM 791 C CA . SER A 1 107 ? 2.932 -6.477 -13.085 1.00 97.75 107 SER A CA 1
ATOM 792 C C . SER A 1 107 ? 2.995 -6.347 -14.611 1.00 97.75 107 SER A C 1
ATOM 794 O O . SER A 1 107 ? 3.774 -7.039 -15.272 1.00 97.75 107 SER A O 1
ATOM 796 N N . ALA A 1 108 ? 2.186 -5.462 -15.203 1.00 98.19 108 ALA A N 1
ATOM 797 C CA . ALA A 1 108 ? 2.242 -5.181 -16.636 1.00 98.19 108 ALA A CA 1
ATOM 798 C C . ALA A 1 108 ? 3.551 -4.489 -17.041 1.00 98.19 108 ALA A C 1
ATOM 800 O O . ALA A 1 108 ? 4.174 -4.906 -18.019 1.00 98.19 108 ALA A O 1
ATOM 801 N N . ALA A 1 109 ? 3.997 -3.493 -16.272 1.00 98.19 109 ALA A N 1
ATOM 802 C CA . ALA A 1 109 ? 5.263 -2.804 -16.495 1.00 98.19 109 ALA A CA 1
ATOM 803 C C . ALA A 1 109 ? 6.457 -3.767 -16.400 1.00 98.19 109 ALA A C 1
ATOM 805 O O . ALA A 1 109 ? 7.304 -3.765 -17.286 1.00 98.19 109 ALA A O 1
ATOM 806 N N . HIS A 1 110 ? 6.480 -4.648 -15.398 1.00 97.50 110 HIS A N 1
ATOM 807 C CA . HIS A 1 110 ? 7.528 -5.649 -15.190 1.00 97.50 110 HIS A CA 1
ATOM 808 C C . HIS A 1 110 ? 7.664 -6.593 -16.394 1.00 97.50 110 HIS A C 1
ATOM 810 O O . HIS A 1 110 ? 8.757 -6.846 -16.898 1.00 97.50 110 HIS A O 1
ATOM 816 N N . ARG A 1 111 ? 6.532 -7.074 -16.928 1.00 97.56 111 ARG A N 1
ATOM 817 C CA . ARG A 1 111 ? 6.526 -7.883 -18.157 1.00 97.56 111 ARG A CA 1
ATOM 818 C C . ARG A 1 111 ? 7.007 -7.089 -19.371 1.00 97.56 111 ARG A C 1
ATOM 820 O O . ARG A 1 111 ? 7.733 -7.633 -20.197 1.00 97.56 111 ARG A O 1
ATOM 827 N N . ALA A 1 112 ? 6.606 -5.825 -19.487 1.00 97.69 112 ALA A N 1
ATOM 828 C CA . ALA A 1 112 ? 6.977 -4.966 -20.608 1.00 97.69 112 ALA A CA 1
ATOM 829 C C . ALA A 1 112 ? 8.462 -4.566 -20.597 1.00 97.69 112 ALA A C 1
ATOM 831 O O . ALA A 1 112 ? 9.025 -4.318 -21.663 1.00 97.69 112 ALA A O 1
ATOM 832 N N . THR A 1 113 ? 9.107 -4.525 -19.427 1.00 96.38 113 THR A N 1
ATOM 833 C CA . THR A 1 113 ? 10.542 -4.230 -19.302 1.00 96.38 113 THR A CA 1
ATOM 834 C C . THR A 1 113 ? 11.432 -5.459 -19.468 1.00 96.38 113 THR A C 1
ATOM 836 O O . THR A 1 113 ? 12.584 -5.306 -19.863 1.00 96.38 113 THR A O 1
ATOM 839 N N . SER A 1 114 ? 10.904 -6.671 -19.269 1.00 95.50 114 SER A N 1
ATOM 840 C CA . SER A 1 114 ? 11.640 -7.935 -19.436 1.00 95.50 114 SER A CA 1
ATOM 841 C C . SER A 1 114 ? 12.437 -8.086 -20.752 1.00 95.50 114 SER A C 1
ATOM 843 O O . SER A 1 114 ? 13.572 -8.555 -20.682 1.00 95.50 114 SER A O 1
ATOM 845 N N . PRO A 1 115 ? 11.929 -7.702 -21.946 1.00 96.25 115 PRO A N 1
ATOM 846 C CA . PRO A 1 115 ? 12.682 -7.850 -23.195 1.00 96.25 115 PRO A CA 1
ATOM 847 C C . PRO A 1 115 ? 13.693 -6.720 -23.458 1.00 96.25 115 PRO A C 1
ATOM 849 O O . PRO A 1 115 ? 14.361 -6.737 -24.493 1.00 96.25 115 PRO A O 1
ATOM 852 N N . LEU A 1 116 ? 13.787 -5.706 -22.592 1.00 94.81 116 LEU A N 1
ATOM 853 C CA . LEU A 1 116 ? 14.666 -4.563 -22.823 1.00 94.81 116 LEU A CA 1
ATOM 854 C C . LEU A 1 116 ? 16.123 -4.935 -22.538 1.00 94.81 116 LEU A C 1
ATOM 856 O O . LEU A 1 116 ? 16.484 -5.325 -21.432 1.00 94.81 116 LEU A O 1
ATOM 860 N N . SER A 1 117 ? 16.985 -4.738 -23.531 1.00 90.81 117 SER A N 1
ATOM 861 C CA . SER A 1 117 ? 18.433 -4.897 -23.402 1.00 90.81 117 SER A CA 1
ATOM 862 C C . SER A 1 117 ? 19.139 -3.557 -23.569 1.00 90.81 117 SER A C 1
ATOM 864 O O . SER A 1 117 ? 18.743 -2.740 -24.403 1.00 90.81 117 SER A O 1
ATOM 866 N N . TYR A 1 118 ? 20.228 -3.347 -22.833 1.00 90.25 118 TYR A N 1
ATOM 867 C CA . TYR A 1 118 ? 21.095 -2.197 -23.063 1.00 90.25 118 TYR A CA 1
ATOM 868 C C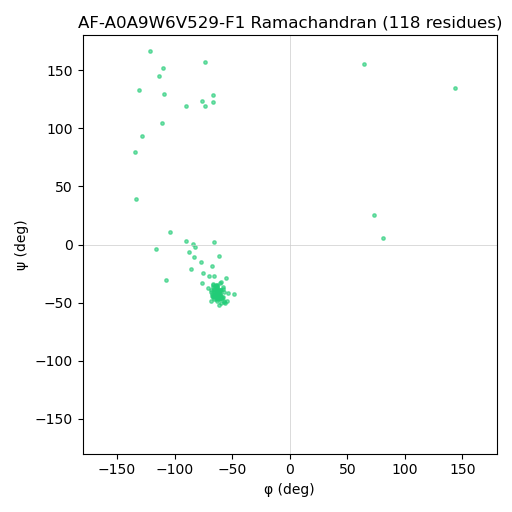 . TYR A 1 118 ? 21.788 -2.317 -24.430 1.00 90.25 118 TYR A C 1
ATOM 870 O O . TYR A 1 118 ? 22.404 -3.341 -24.724 1.00 90.25 118 TYR A O 1
ATOM 878 N N . LYS A 1 119 ? 21.703 -1.271 -25.258 1.00 86.94 119 LYS A N 1
ATOM 879 C CA . LYS A 1 119 ? 22.466 -1.150 -26.506 1.00 86.94 119 LYS A CA 1
ATOM 880 C C . LYS A 1 119 ? 23.501 -0.041 -26.324 1.00 86.94 119 LYS A C 1
ATOM 882 O O . LYS A 1 119 ? 23.130 1.130 -26.294 1.00 86.94 119 LYS A O 1
ATOM 887 N N . GLY A 1 120 ? 24.759 -0.443 -26.149 1.00 74.50 120 GLY A N 1
ATOM 888 C CA . GLY A 1 120 ? 25.930 0.433 -26.049 1.00 74.50 120 GLY A CA 1
ATOM 889 C C . GLY A 1 120 ? 26.699 0.516 -27.354 1.00 74.50 120 GLY A C 1
ATOM 890 O O . GLY A 1 120 ? 26.631 -0.465 -28.129 1.00 74.50 120 GLY A O 1
#

Foldseek 3Di:
DDDQDPVNVVVVVVVVVVVVVVVQPDCPPDDDQNPWLVNVLVVLVVVLVVLVVVLVSLVVVLVVVVVCVVVVNFADPVRCRPVVNVVSVVVSVVVNVVSVVSNVVSVVVSVVSVVDGDDD

Solvent-accessible surface area (backbone atoms only — not comparable to full-atom values): 6840 Å² total; per-residue (Å²): 133,86,83,76,51,73,68,57,50,52,53,50,51,54,52,51,52,52,51,50,54,56,61,72,69,51,63,79,82,71,72,83,74,55,73,46,48,60,41,56,30,52,52,33,53,50,49,26,54,52,29,60,51,46,34,57,54,47,53,52,52,49,53,52,54,54,49,35,48,75,72,70,70,63,80,42,99,86,74,48,40,68,60,54,50,50,55,52,49,53,54,44,54,52,51,32,57,51,27,52,52,49,24,55,50,30,53,51,48,31,60,68,36,66,82,52,70,78,84,130

Radius of gyration: 19.46 Å; Cα contacts (8 Å, |Δi|>4): 66; chains: 1; bounding box: 49×24×49 Å

Nearest PDB structures (foldseek):
  4dci-assembly1_B  TM=7.596E-01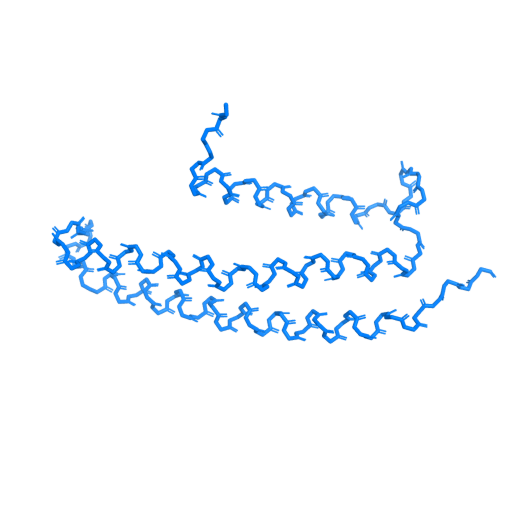  e=7.166E+00  Parasynechococcus marenigrum WH 8102
  6u28-assembly2_D  TM=5.796E-01  e=9.790E+00  Homo sapiens
  4jps-assembly1_B  TM=3.446E-01  e=8.118E+00  Homo sapiens
  8sbj-assembly1_B  TM=3.436E-01  e=7.166E+00  Homo sapiens

Secondary structure (DSSP, 8-state):
-PPPPHHHHHHHHHHHHHHHHHHHH-TTSSSGGGSSHHHHHHHHHHHHHHHHHHHHHHHHHHHHHHHHHHTT----TTS-HHHHHHHHHHHHHHHHHHHHHHHHHHHHHHHHHTT-----

Organism: NCBI:txid2065

pLDDT: mean 92.07, std 11.36, range [45.09, 98.62]